Protein AF-A0A2H6N0S2-F1 (afdb_monomer_lite)

Sequence (113 aa):
MLLSSCGLSPTIWSKCPQLLGMFVLGLGPRSQYGFGPMVLKGCLLWGDRVIIPPTLQDKILEVLHEGHPGIVRMKALARSYVWWPGLDSTIESWVATCKPCQETRLAPPKPSP

pLDDT: mean 77.35, std 21.79, range [35.78, 97.31]

Foldseek 3Di:
DDDDDDDDDPPPVPPDPPPPDDDPDPDPPPDDPDPDWDADPNFTDRVQETEDDPVCLVVLLVVLCVPNPELVSSVVVCVRYHDDPCNSVVSVVSLVVDPVNVVPPDDPPDPDD

Structure (mmCIF, N/CA/C/O backbone):
data_AF-A0A2H6N0S2-F1
#
_entry.id   AF-A0A2H6N0S2-F1
#
loop_
_atom_site.group_PDB
_atom_site.id
_atom_site.type_symbol
_atom_site.label_atom_id
_atom_site.label_alt_id
_atom_site.label_comp_id
_atom_site.label_asym_id
_atom_site.label_entity_id
_atom_site.label_seq_id
_atom_site.pdbx_PDB_ins_code
_atom_site.Cartn_x
_atom_site.Cartn_y
_atom_site.Cartn_z
_atom_site.occupancy
_atom_site.B_iso_or_equiv
_atom_site.auth_seq_id
_atom_site.auth_comp_id
_atom_site.auth_asym_id
_atom_site.auth_atom_id
_atom_site.pdbx_PDB_model_num
ATOM 1 N N . MET A 1 1 ? 39.258 -3.915 -29.980 1.00 35.78 1 MET A N 1
ATOM 2 C CA . MET A 1 1 ? 39.918 -2.658 -29.556 1.00 35.78 1 MET A CA 1
ATOM 3 C C . MET A 1 1 ? 39.045 -1.521 -30.071 1.00 35.78 1 MET A C 1
ATOM 5 O O . MET A 1 1 ? 38.746 -1.564 -31.248 1.00 35.78 1 MET A O 1
ATOM 9 N N . LEU A 1 2 ? 38.517 -0.548 -29.336 1.00 36.31 2 LEU A N 1
ATOM 10 C CA . LEU A 1 2 ? 38.555 -0.138 -27.932 1.00 36.31 2 LEU A CA 1
ATOM 11 C C . LEU A 1 2 ? 37.317 0.758 -27.711 1.00 36.31 2 LEU A C 1
ATOM 13 O O . LEU A 1 2 ? 36.881 1.442 -28.635 1.00 36.31 2 LEU A O 1
ATOM 17 N N . LEU A 1 3 ? 36.781 0.748 -26.489 1.00 42.56 3 LEU A N 1
ATOM 18 C CA . LEU A 1 3 ? 35.815 1.732 -26.001 1.00 42.56 3 LEU A CA 1
ATOM 19 C C . LEU A 1 3 ? 36.427 3.142 -25.995 1.00 42.56 3 LEU A C 1
ATOM 21 O O . LEU A 1 3 ? 37.606 3.281 -25.677 1.00 42.56 3 LEU A O 1
ATOM 25 N N . SER A 1 4 ? 35.612 4.175 -26.230 1.00 42.06 4 SER A N 1
ATOM 26 C CA . SER A 1 4 ? 35.854 5.540 -25.733 1.00 42.06 4 SER A CA 1
ATOM 27 C C . SER A 1 4 ? 34.597 6.401 -25.955 1.00 42.06 4 SER A C 1
ATOM 29 O O . SER A 1 4 ? 34.006 6.289 -27.020 1.00 42.06 4 SER A O 1
ATOM 31 N N . SER A 1 5 ? 34.099 7.313 -25.120 1.00 45.56 5 SER A N 1
ATOM 32 C CA . SER A 1 5 ? 34.236 7.667 -23.702 1.00 45.56 5 SER A CA 1
ATOM 33 C C . SER A 1 5 ? 33.210 8.795 -23.481 1.00 45.56 5 SER A C 1
ATOM 35 O O . SER A 1 5 ? 33.406 9.886 -24.011 1.00 45.56 5 SER A O 1
ATOM 37 N N . CYS A 1 6 ? 32.127 8.591 -22.725 1.00 42.19 6 CYS A N 1
ATOM 38 C CA . CYS A 1 6 ? 31.334 9.717 -22.209 1.00 42.19 6 CYS A CA 1
ATOM 39 C C . CYS A 1 6 ? 31.892 10.089 -20.837 1.00 42.19 6 CYS A C 1
ATOM 41 O O . CYS A 1 6 ? 31.583 9.458 -19.829 1.00 42.19 6 CYS A O 1
ATOM 43 N N . GLY A 1 7 ? 32.771 11.090 -20.828 1.00 49.69 7 GLY A N 1
ATOM 44 C CA . GLY A 1 7 ? 33.290 11.699 -19.614 1.00 49.69 7 GLY A CA 1
ATOM 45 C C . GLY A 1 7 ? 32.225 12.555 -18.937 1.00 49.69 7 GLY A C 1
ATOM 46 O O . GLY A 1 7 ? 31.795 13.564 -19.488 1.00 49.69 7 GLY A O 1
ATOM 47 N N . LEU A 1 8 ? 31.847 12.180 -17.718 1.00 48.94 8 LEU A N 1
ATOM 48 C CA . LEU A 1 8 ? 31.223 13.075 -16.751 1.00 48.94 8 LEU A CA 1
ATOM 49 C C . LEU A 1 8 ? 32.054 13.012 -15.468 1.00 48.94 8 LEU A C 1
ATOM 51 O O . LEU A 1 8 ? 32.251 11.960 -14.867 1.00 48.94 8 LEU A O 1
ATOM 55 N N . SER A 1 9 ? 32.624 14.170 -15.151 1.00 41.53 9 SER A N 1
ATOM 56 C CA . SER A 1 9 ? 33.614 14.421 -14.108 1.00 41.53 9 SER A CA 1
ATOM 57 C C . SER A 1 9 ? 33.051 14.207 -12.686 1.00 41.53 9 SER A C 1
ATOM 59 O O . SER A 1 9 ? 31.876 14.509 -12.458 1.00 41.53 9 SER A O 1
ATOM 61 N N . PRO A 1 10 ? 33.859 13.762 -11.697 1.00 48.88 10 PRO A N 1
ATOM 62 C CA . PRO A 1 10 ? 33.396 13.390 -10.350 1.00 48.88 10 PRO A CA 1
ATOM 63 C C . PRO A 1 10 ? 32.917 14.542 -9.443 1.00 48.88 10 PRO A C 1
ATOM 65 O O . PRO A 1 10 ? 32.603 14.313 -8.278 1.00 48.88 10 PRO A O 1
ATOM 68 N N . THR A 1 11 ? 32.876 15.791 -9.907 1.00 53.50 11 THR A N 1
ATOM 69 C CA . THR A 1 11 ? 32.751 16.962 -9.016 1.00 53.50 11 THR A CA 1
ATOM 70 C C . THR A 1 11 ? 31.321 17.449 -8.751 1.00 53.50 11 THR A C 1
ATOM 72 O O . THR A 1 11 ? 31.124 18.299 -7.881 1.00 53.50 11 THR A O 1
ATOM 75 N N . ILE A 1 12 ? 30.297 16.888 -9.404 1.00 47.94 12 ILE A N 1
ATOM 76 C CA . ILE A 1 12 ? 28.888 17.309 -9.218 1.00 47.94 12 ILE A CA 1
ATOM 77 C C . ILE A 1 12 ? 28.265 16.790 -7.906 1.00 47.94 12 ILE A C 1
ATOM 79 O O . ILE A 1 12 ? 27.265 17.329 -7.438 1.00 47.94 12 ILE A O 1
ATOM 83 N N . TRP A 1 13 ? 28.894 15.823 -7.233 1.00 44.41 13 TRP A N 1
ATOM 84 C CA . TRP A 1 13 ? 28.410 15.280 -5.953 1.00 44.41 13 TRP A CA 1
ATOM 85 C C . TRP A 1 13 ? 28.599 16.220 -4.748 1.00 44.41 13 TRP A C 1
ATOM 87 O O . TRP A 1 13 ? 28.184 15.899 -3.638 1.00 44.41 13 TRP A O 1
ATOM 97 N N . SER A 1 14 ? 29.185 17.404 -4.947 1.00 45.97 14 SER A N 1
ATOM 98 C CA . SER A 1 14 ? 29.547 18.338 -3.872 1.00 45.97 14 SER A CA 1
ATOM 99 C C . SER A 1 14 ? 28.445 19.330 -3.449 1.00 45.97 14 SER A C 1
ATOM 101 O O . SER A 1 14 ? 28.719 20.232 -2.661 1.00 45.97 14 SER A O 1
ATOM 103 N N . LYS A 1 15 ? 27.191 19.188 -3.915 1.00 47.12 15 LYS A N 1
ATOM 104 C CA . LYS A 1 15 ? 26.093 20.133 -3.589 1.00 47.12 15 LYS A CA 1
ATOM 105 C C . LYS A 1 15 ? 24.783 19.519 -3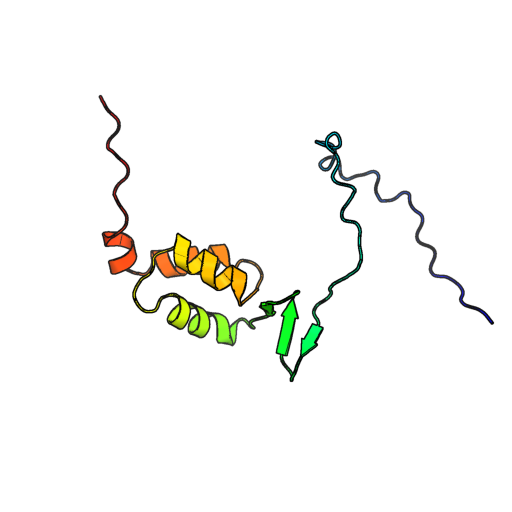.059 1.00 47.12 15 LYS A C 1
ATOM 107 O O . LYS A 1 15 ? 23.733 20.136 -3.206 1.00 47.12 15 LYS A O 1
ATOM 112 N N . CYS A 1 16 ? 24.816 18.371 -2.378 1.00 43.06 16 CYS A N 1
ATOM 113 C CA . CYS A 1 16 ? 23.662 17.893 -1.593 1.00 43.06 16 CYS A CA 1
ATOM 114 C C . CYS A 1 16 ? 24.066 17.601 -0.132 1.00 43.06 16 CYS A C 1
ATOM 116 O O . CYS A 1 16 ? 24.594 16.528 0.156 1.00 43.06 16 CYS A O 1
ATOM 118 N N . PRO A 1 17 ? 23.838 18.536 0.810 1.00 44.75 17 PRO A N 1
ATOM 119 C CA . PRO A 1 17 ? 24.398 18.490 2.165 1.00 44.75 17 PRO A CA 1
ATOM 120 C C . PRO A 1 17 ? 23.604 17.638 3.181 1.00 44.75 17 PRO A C 1
ATOM 122 O O . PRO A 1 17 ? 23.607 17.948 4.365 1.00 44.75 17 PRO A O 1
ATOM 125 N N . GLN A 1 18 ? 22.924 16.560 2.775 1.00 49.12 18 GLN A N 1
ATOM 126 C CA . GLN A 1 18 ? 22.066 15.774 3.692 1.00 49.12 18 GLN A CA 1
ATOM 127 C C . GLN A 1 18 ? 22.513 14.318 3.908 1.00 49.12 18 GLN A C 1
ATOM 129 O O . GLN A 1 18 ? 21.816 13.562 4.577 1.00 49.12 18 GLN A O 1
ATOM 134 N N . LEU A 1 19 ? 23.678 13.913 3.390 1.00 46.88 19 LEU A N 1
ATOM 135 C CA . LEU A 1 19 ? 24.201 12.542 3.523 1.00 46.88 19 LEU A CA 1
ATOM 136 C C . LEU A 1 19 ? 25.483 12.441 4.363 1.00 46.88 19 LEU A C 1
ATOM 138 O O . LEU A 1 19 ? 26.327 11.588 4.102 1.00 46.88 19 LEU A O 1
ATOM 142 N N . LEU A 1 20 ? 25.643 13.275 5.392 1.00 45.84 20 LEU A N 1
ATOM 143 C CA . LEU A 1 20 ? 26.740 13.108 6.349 1.00 45.84 20 LEU A CA 1
ATOM 144 C C . LEU A 1 20 ? 26.204 12.843 7.758 1.00 45.84 20 LEU A C 1
ATOM 146 O O . LEU A 1 20 ? 26.023 13.747 8.565 1.00 45.84 20 LEU A O 1
ATOM 150 N N . GLY A 1 21 ? 25.954 11.569 8.046 1.00 46.81 21 GLY A N 1
ATOM 151 C CA . GLY A 1 21 ? 25.648 11.095 9.388 1.00 46.81 21 GLY A CA 1
ATOM 152 C C . GLY A 1 21 ? 25.650 9.573 9.451 1.00 46.81 21 GLY A C 1
ATOM 153 O O . GLY A 1 21 ? 24.767 8.944 8.887 1.00 46.81 21 GLY A O 1
ATOM 154 N N . MET A 1 22 ? 26.616 9.020 10.194 1.00 41.44 22 MET A N 1
ATOM 155 C CA . MET A 1 22 ? 26.760 7.612 10.614 1.00 41.44 22 MET A CA 1
ATOM 156 C C . MET A 1 22 ? 27.540 6.685 9.671 1.00 41.44 22 MET A C 1
ATOM 158 O O . MET A 1 22 ? 26.993 5.826 8.988 1.00 41.44 22 MET A O 1
ATOM 162 N N . PHE A 1 23 ? 28.867 6.803 9.748 1.00 45.56 23 PHE A N 1
ATOM 163 C CA . PHE A 1 23 ? 29.825 5.834 9.215 1.00 45.56 23 PHE A CA 1
ATOM 164 C C . PHE A 1 23 ? 30.825 5.411 10.303 1.00 45.56 23 PHE A C 1
ATOM 166 O O . PHE A 1 23 ? 32.015 5.652 10.166 1.00 45.56 23 PHE A O 1
ATOM 173 N N . VAL A 1 24 ? 30.370 4.820 11.415 1.00 50.12 24 VAL A N 1
ATOM 174 C CA . VAL A 1 24 ? 31.276 4.147 12.373 1.00 50.12 24 VAL A CA 1
ATOM 175 C C . VAL A 1 24 ? 30.557 2.991 13.077 1.00 50.12 24 VAL A C 1
ATOM 177 O O . VAL A 1 24 ? 30.267 3.093 14.253 1.00 50.12 24 VAL A O 1
ATOM 180 N N . LEU A 1 25 ? 30.225 1.917 12.354 1.00 46.00 25 LEU A N 1
ATOM 181 C CA . LEU A 1 25 ? 30.147 0.528 12.849 1.00 46.00 25 LEU A CA 1
ATOM 182 C C . LEU A 1 25 ? 29.987 -0.396 11.624 1.00 46.00 25 LEU A C 1
ATOM 184 O O . LEU A 1 25 ? 28.881 -0.768 11.257 1.00 46.00 25 LEU A O 1
ATOM 188 N N . GLY A 1 26 ? 31.091 -0.721 10.946 1.00 47.78 26 GLY A N 1
ATOM 189 C CA . GLY A 1 26 ? 31.227 -1.967 10.170 1.00 47.78 26 GLY A CA 1
ATOM 190 C C . GLY A 1 26 ? 30.223 -2.308 9.053 1.00 47.78 26 GLY A C 1
ATOM 191 O O . GLY A 1 26 ? 30.199 -3.459 8.631 1.00 47.78 26 GLY A O 1
ATOM 192 N N . LEU A 1 27 ? 29.424 -1.371 8.538 1.00 52.44 27 LEU A N 1
ATOM 193 C CA . LEU A 1 27 ? 28.600 -1.568 7.342 1.00 52.44 27 LEU A CA 1
ATOM 194 C C . LEU A 1 27 ? 29.175 -0.693 6.232 1.00 52.44 27 LEU A C 1
ATOM 196 O O . LEU A 1 27 ? 29.005 0.524 6.233 1.00 52.44 27 LEU A O 1
ATOM 200 N N . GLY A 1 28 ? 29.922 -1.319 5.319 1.00 43.88 28 GLY A N 1
ATOM 201 C CA . GLY A 1 28 ? 30.461 -0.649 4.138 1.00 43.88 28 GLY A CA 1
ATOM 202 C C . GLY A 1 28 ? 29.364 0.056 3.329 1.00 43.88 28 GLY A C 1
ATOM 203 O O . GLY A 1 28 ? 28.174 -0.230 3.497 1.00 43.88 28 GLY A O 1
ATOM 204 N N . PRO A 1 29 ? 29.735 0.973 2.422 1.00 44.28 29 PRO A N 1
ATOM 205 C CA . PRO A 1 29 ? 28.749 1.654 1.607 1.00 44.28 29 PRO A CA 1
ATOM 206 C C . PRO A 1 29 ? 28.110 0.588 0.719 1.00 44.28 29 PRO A C 1
ATOM 208 O O . PRO A 1 29 ? 28.790 -0.040 -0.093 1.00 44.28 29 PRO A O 1
ATOM 211 N N . ARG A 1 30 ? 26.807 0.342 0.890 1.00 45.84 30 ARG A N 1
ATOM 212 C CA . ARG A 1 30 ? 26.023 -0.493 -0.023 1.00 45.84 30 ARG A CA 1
ATOM 213 C C . ARG A 1 30 ? 25.967 0.221 -1.369 1.00 45.84 30 ARG A C 1
ATOM 215 O O . ARG A 1 30 ? 25.022 0.939 -1.672 1.00 45.84 30 ARG A O 1
ATOM 222 N N . SER A 1 31 ? 27.029 0.070 -2.142 1.00 45.31 31 SER A N 1
ATOM 223 C CA . SER A 1 31 ? 27.217 0.742 -3.406 1.00 45.31 31 SER A CA 1
ATOM 224 C C . SER A 1 31 ? 26.960 -0.241 -4.552 1.00 45.31 31 SER A C 1
ATOM 226 O O . SER A 1 31 ? 27.713 -1.183 -4.784 1.00 45.31 31 SER A O 1
ATOM 228 N N . GLN A 1 32 ? 25.842 0.009 -5.236 1.00 51.06 32 GLN A N 1
ATOM 229 C CA . GLN A 1 32 ? 25.785 0.279 -6.680 1.00 51.06 32 GLN A CA 1
ATOM 230 C C . GLN A 1 32 ? 25.773 -0.841 -7.739 1.00 51.06 32 GLN A C 1
ATOM 232 O O . GLN A 1 32 ? 25.831 -0.511 -8.922 1.00 51.06 32 GLN A O 1
ATOM 237 N N . TYR A 1 33 ? 25.560 -2.119 -7.410 1.00 48.56 33 TYR A N 1
ATOM 238 C CA . TYR A 1 33 ? 25.129 -3.079 -8.446 1.00 48.56 33 TYR A CA 1
ATOM 239 C C . TYR A 1 33 ? 23.622 -2.941 -8.695 1.00 48.56 33 TYR A C 1
ATOM 241 O O . TYR A 1 33 ? 22.792 -3.336 -7.876 1.00 48.56 33 TYR A O 1
ATOM 249 N N . GLY A 1 34 ? 23.294 -2.290 -9.811 1.00 57.50 34 GLY A N 1
ATOM 250 C CA . GLY A 1 34 ? 21.943 -1.965 -10.236 1.00 57.50 34 GLY A CA 1
ATOM 251 C C . GLY A 1 34 ? 21.058 -3.194 -10.400 1.00 57.50 34 GLY A C 1
ATOM 252 O O . GLY A 1 34 ? 21.226 -3.982 -11.324 1.00 57.50 34 GLY A O 1
ATOM 253 N N . PHE A 1 35 ? 20.040 -3.283 -9.554 1.00 63.16 35 PHE A N 1
ATOM 254 C CA . PHE A 1 35 ? 18.834 -4.032 -9.868 1.00 63.16 35 PHE A CA 1
ATOM 255 C C . PHE A 1 35 ? 17.818 -3.029 -10.394 1.00 63.16 35 PHE A C 1
ATOM 257 O O . PHE A 1 35 ? 16.900 -2.609 -9.693 1.00 63.16 35 PHE A O 1
ATOM 264 N N . GLY A 1 36 ? 18.049 -2.589 -11.633 1.00 71.69 36 GLY A N 1
ATOM 265 C CA . GLY A 1 36 ? 16.977 -2.003 -12.424 1.00 71.69 36 GLY A CA 1
ATOM 266 C C . GLY A 1 36 ? 15.827 -3.006 -12.555 1.00 71.69 36 GLY A C 1
ATOM 267 O O . GLY A 1 36 ? 15.994 -4.193 -12.249 1.00 71.69 36 GLY A O 1
ATOM 268 N N . PRO A 1 37 ? 14.649 -2.550 -12.983 1.00 79.56 37 PRO A N 1
ATOM 269 C CA . PRO A 1 37 ? 13.515 -3.438 -13.095 1.00 79.56 37 PRO A CA 1
ATOM 270 C C . PRO A 1 37 ? 13.812 -4.573 -14.091 1.00 79.56 37 PRO A C 1
ATOM 272 O O . PRO A 1 37 ? 14.268 -4.330 -15.208 1.00 79.56 37 PRO A O 1
ATOM 275 N N . MET A 1 38 ? 13.587 -5.818 -13.672 1.00 88.06 38 MET A N 1
ATOM 276 C CA . MET A 1 38 ? 13.815 -7.022 -14.477 1.00 88.06 38 MET A CA 1
ATOM 277 C C . MET A 1 38 ? 12.503 -7.488 -15.104 1.00 88.06 38 MET A C 1
ATOM 279 O O . MET A 1 38 ? 11.454 -7.378 -14.477 1.00 88.06 38 MET A O 1
ATOM 283 N N . VAL A 1 39 ? 12.547 -8.050 -16.314 1.00 90.12 39 VAL A N 1
ATOM 284 C CA . VAL A 1 39 ? 11.371 -8.676 -16.931 1.00 90.12 39 VAL A CA 1
ATOM 285 C C . VAL A 1 39 ? 11.428 -10.192 -16.753 1.00 90.12 39 VAL A C 1
ATOM 287 O O . VAL A 1 39 ? 12.358 -10.835 -17.234 1.00 90.12 39 VAL A O 1
ATOM 290 N N . LEU A 1 40 ? 10.421 -10.776 -16.104 1.00 89.94 40 LEU A N 1
ATOM 291 C CA . LEU A 1 40 ? 10.256 -12.225 -15.962 1.00 89.94 40 LEU A CA 1
ATOM 292 C C . LEU A 1 40 ? 8.860 -12.623 -16.437 1.00 89.94 40 LEU A C 1
ATOM 294 O O . LEU A 1 40 ? 7.865 -12.158 -15.891 1.00 89.94 40 LEU A O 1
ATOM 298 N N . LYS A 1 41 ? 8.782 -13.501 -17.447 1.00 90.25 41 LYS A N 1
ATOM 299 C CA . LYS A 1 41 ? 7.509 -14.004 -18.008 1.00 90.25 41 LYS A CA 1
ATOM 300 C C . LYS A 1 41 ? 6.518 -12.886 -18.395 1.00 90.25 41 LYS A C 1
ATOM 302 O O . LYS A 1 41 ? 5.316 -13.030 -18.211 1.00 90.25 41 LYS A O 1
ATOM 307 N N . GLY A 1 42 ? 7.028 -11.766 -18.912 1.00 89.25 42 GLY A N 1
ATOM 308 C CA . GLY A 1 42 ? 6.215 -10.602 -19.294 1.00 89.25 42 GLY A CA 1
ATOM 309 C C . GLY A 1 42 ? 5.837 -9.664 -18.140 1.00 89.25 42 GLY A C 1
ATOM 310 O O . GLY A 1 42 ? 5.204 -8.643 -18.384 1.00 89.25 42 GLY A O 1
ATOM 311 N N . CYS A 1 43 ? 6.250 -9.960 -16.907 1.00 90.31 43 CYS A N 1
ATOM 312 C CA . CYS A 1 43 ? 6.0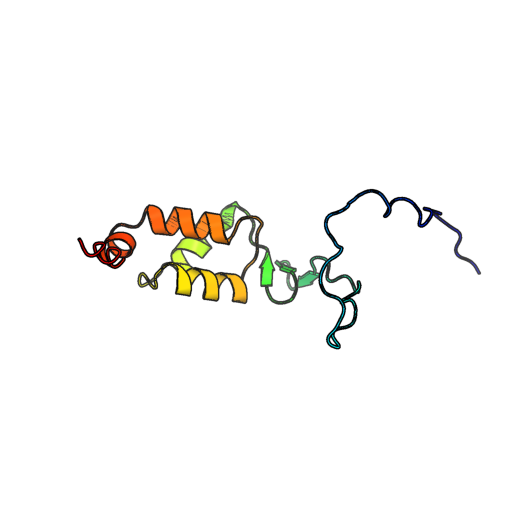51 -9.093 -15.748 1.00 90.31 43 CYS A CA 1
ATOM 313 C C . CYS A 1 43 ? 7.305 -8.271 -15.463 1.00 90.31 43 CYS A C 1
ATOM 315 O O . CYS A 1 43 ? 8.415 -8.766 -15.643 1.00 90.31 43 CYS A O 1
ATOM 317 N N . LEU A 1 44 ? 7.128 -7.047 -14.968 1.00 92.50 44 LEU A N 1
ATOM 318 C CA . LEU A 1 44 ? 8.218 -6.194 -14.502 1.00 92.50 44 LEU A CA 1
ATOM 319 C C . LEU A 1 44 ? 8.427 -6.401 -12.994 1.00 92.50 44 LEU A C 1
ATOM 321 O O . LEU A 1 44 ? 7.457 -6.404 -12.239 1.00 92.50 44 LEU A O 1
ATOM 325 N N . LEU A 1 45 ? 9.669 -6.580 -12.548 1.00 92.31 45 LEU A N 1
ATOM 326 C CA . LEU A 1 45 ? 10.022 -6.869 -11.158 1.00 92.31 45 LEU A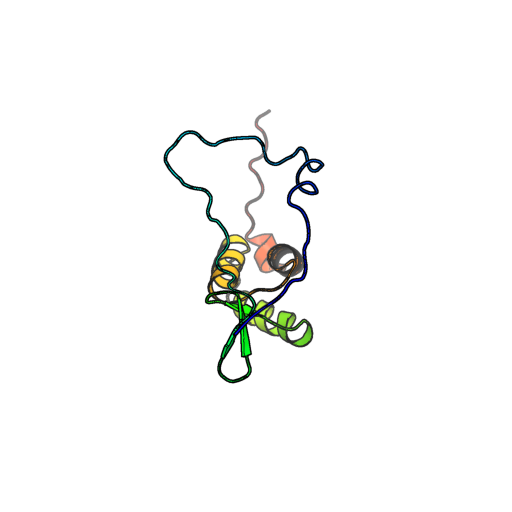 CA 1
ATOM 327 C C . LEU A 1 45 ? 11.049 -5.879 -10.623 1.00 92.31 45 LEU A C 1
ATOM 329 O O . LEU A 1 45 ? 11.978 -5.505 -11.331 1.00 92.31 45 LEU A O 1
ATOM 333 N N . TRP A 1 46 ? 10.924 -5.521 -9.348 1.00 89.06 46 TRP A N 1
ATOM 334 C CA . TRP A 1 46 ? 11.912 -4.763 -8.587 1.00 89.06 46 TRP A CA 1
ATOM 335 C C . TRP A 1 46 ? 12.465 -5.628 -7.451 1.00 89.06 46 TRP A C 1
ATOM 337 O O . TRP A 1 46 ? 11.856 -5.747 -6.380 1.00 89.06 46 TRP A O 1
ATOM 347 N N . GLY A 1 47 ? 13.633 -6.232 -7.680 1.00 88.69 47 GLY A N 1
ATOM 348 C CA . GLY A 1 47 ? 14.151 -7.290 -6.813 1.00 88.69 47 GLY A CA 1
ATOM 349 C C . GLY A 1 47 ? 13.291 -8.549 -6.938 1.00 88.69 47 GLY A C 1
ATOM 350 O O . GLY A 1 47 ? 13.189 -9.121 -8.017 1.00 88.69 47 GLY A O 1
ATOM 351 N N . ASP A 1 48 ? 12.657 -8.948 -5.843 1.00 89.50 48 ASP A N 1
ATOM 352 C CA . ASP A 1 48 ? 11.746 -10.092 -5.711 1.00 89.50 48 ASP A CA 1
ATOM 353 C C . ASP A 1 48 ? 10.256 -9.718 -5.831 1.00 89.50 48 ASP A C 1
ATOM 355 O O . ASP A 1 48 ? 9.384 -10.578 -5.730 1.00 89.50 48 ASP A O 1
ATOM 359 N N . ARG A 1 49 ? 9.951 -8.437 -6.066 1.00 93.38 49 ARG A N 1
ATOM 360 C CA . ARG A 1 49 ? 8.583 -7.900 -6.055 1.00 93.38 49 ARG A CA 1
ATOM 361 C C . ARG A 1 49 ? 8.093 -7.569 -7.445 1.00 93.38 49 ARG A C 1
ATOM 363 O O . ARG A 1 49 ? 8.849 -7.039 -8.254 1.00 93.38 49 ARG A O 1
ATOM 370 N N . VAL A 1 50 ? 6.809 -7.786 -7.697 1.00 94.94 50 VAL A N 1
ATOM 371 C CA . VAL A 1 50 ? 6.175 -7.439 -8.972 1.00 94.94 50 VAL A CA 1
ATOM 372 C C . VAL A 1 50 ? 5.793 -5.960 -8.980 1.00 94.94 50 VAL A C 1
ATOM 374 O O . VAL A 1 50 ? 5.151 -5.467 -8.051 1.00 94.94 50 VAL A O 1
ATOM 377 N N . ILE A 1 51 ? 6.170 -5.244 -10.037 1.00 95.00 51 ILE A N 1
ATOM 378 C CA . ILE A 1 51 ? 5.730 -3.870 -10.269 1.00 95.00 51 ILE A CA 1
ATOM 379 C C . ILE A 1 51 ? 4.307 -3.904 -10.824 1.00 95.00 51 ILE A C 1
ATOM 381 O O . ILE A 1 51 ? 4.059 -4.488 -11.880 1.00 95.00 51 ILE A O 1
ATOM 385 N N . ILE A 1 52 ? 3.378 -3.263 -10.117 1.00 96.19 52 ILE A N 1
ATOM 386 C CA . ILE A 1 52 ? 1.953 -3.279 -10.465 1.00 96.19 52 ILE A CA 1
ATOM 387 C C . ILE A 1 52 ? 1.569 -1.973 -11.182 1.00 96.19 52 ILE A C 1
ATOM 389 O O . ILE A 1 52 ? 1.775 -0.889 -10.623 1.00 96.19 52 ILE A O 1
ATOM 393 N N . PRO A 1 53 ? 0.994 -2.035 -12.400 1.00 95.00 53 PRO A N 1
ATOM 394 C CA . PRO A 1 53 ? 0.493 -0.849 -13.087 1.00 95.00 53 PRO A CA 1
ATOM 395 C C . PRO A 1 53 ? -0.737 -0.270 -12.363 1.00 95.00 53 PRO A C 1
ATOM 397 O O . PRO A 1 53 ? -1.481 -1.030 -11.741 1.00 95.00 53 PRO A O 1
ATOM 400 N N . PRO A 1 54 ? -1.018 1.044 -12.491 1.00 95.62 54 PRO A N 1
ATOM 401 C CA . PRO A 1 54 ? -2.136 1.704 -11.805 1.00 95.62 54 PRO A CA 1
ATOM 402 C C . PRO A 1 54 ? -3.491 1.013 -11.982 1.00 95.62 54 PRO A C 1
ATOM 404 O O . PRO A 1 54 ? -4.261 0.911 -11.038 1.00 95.62 54 PRO A O 1
ATOM 407 N N . THR A 1 55 ? -3.748 0.449 -13.163 1.00 95.94 55 THR A N 1
ATOM 408 C CA . THR A 1 55 ? -4.999 -0.249 -13.502 1.00 95.94 55 THR A CA 1
ATOM 409 C C . THR A 1 55 ? -5.256 -1.527 -12.701 1.00 95.94 55 THR A C 1
ATOM 411 O O . THR A 1 55 ? -6.382 -2.019 -12.683 1.00 95.94 55 THR A O 1
ATOM 414 N N . LEU A 1 56 ? -4.225 -2.101 -12.077 1.00 95.50 56 LEU A N 1
ATOM 415 C CA . LEU A 1 56 ? -4.320 -3.327 -11.284 1.00 95.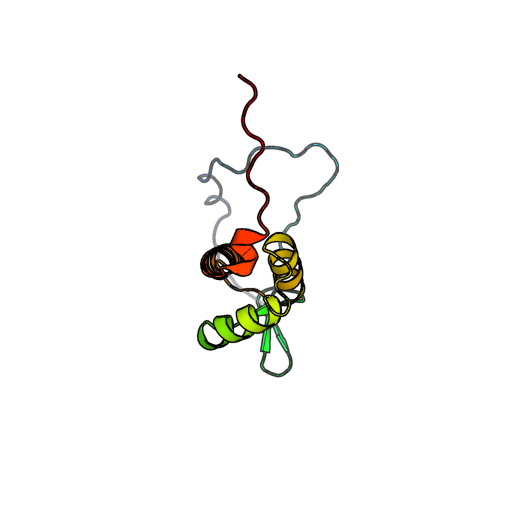50 56 LEU A CA 1
ATOM 416 C C . LEU A 1 56 ? -4.172 -3.076 -9.780 1.00 95.50 56 LEU A C 1
ATOM 418 O O . LEU A 1 56 ? -4.361 -4.012 -9.006 1.00 95.50 56 LEU A O 1
ATOM 422 N N . GLN A 1 57 ? -3.848 -1.849 -9.356 1.00 97.12 57 GLN A N 1
ATOM 423 C CA . GLN A 1 57 ? -3.607 -1.542 -7.943 1.00 97.12 57 GLN A CA 1
ATOM 424 C C . GLN A 1 57 ? -4.847 -1.816 -7.089 1.00 97.12 57 GLN A C 1
ATOM 426 O O . GLN A 1 57 ? -4.719 -2.486 -6.070 1.00 97.12 57 GLN A O 1
ATOM 431 N N . ASP A 1 58 ? -6.038 -1.422 -7.547 1.00 96.88 58 ASP A N 1
ATOM 432 C CA . ASP A 1 58 ? -7.294 -1.644 -6.814 1.00 96.88 58 ASP A CA 1
ATOM 433 C C . ASP A 1 58 ? -7.565 -3.133 -6.566 1.00 96.88 58 ASP A C 1
ATOM 435 O O . ASP A 1 58 ? -7.847 -3.536 -5.442 1.00 96.88 58 ASP A O 1
ATOM 439 N N . LYS A 1 59 ? -7.352 -3.985 -7.577 1.00 97.25 59 LYS A N 1
ATOM 440 C CA . LYS A 1 59 ? -7.514 -5.444 -7.440 1.00 97.25 59 LYS A CA 1
ATOM 441 C C . LYS A 1 59 ? -6.546 -6.041 -6.422 1.00 97.25 59 LYS A C 1
ATOM 443 O O . LY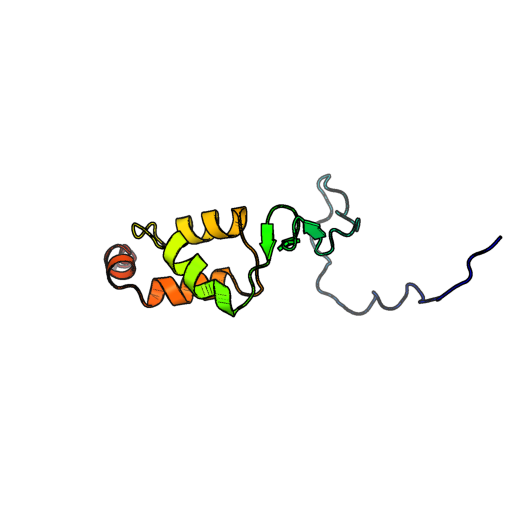S A 1 59 ? -6.895 -6.956 -5.684 1.00 97.25 59 LYS A O 1
ATOM 448 N N . ILE A 1 60 ? -5.309 -5.545 -6.387 1.00 97.06 60 ILE A N 1
ATOM 449 C CA . ILE A 1 60 ? -4.324 -5.986 -5.396 1.00 97.06 60 ILE A CA 1
ATOM 450 C C . ILE A 1 60 ? -4.725 -5.515 -3.996 1.00 97.06 60 ILE A C 1
ATOM 452 O O . ILE A 1 60 ? -4.584 -6.278 -3.043 1.00 97.06 60 ILE A O 1
ATOM 456 N N . LEU A 1 61 ? -5.243 -4.293 -3.856 1.00 97.19 61 LEU A N 1
ATOM 457 C CA . LEU A 1 61 ? -5.736 -3.784 -2.577 1.00 97.19 61 LEU A CA 1
ATOM 458 C C . LEU A 1 61 ? -6.923 -4.600 -2.067 1.00 97.19 61 LEU A C 1
ATOM 460 O O . LEU A 1 61 ? -6.923 -4.947 -0.892 1.00 97.19 61 LEU A O 1
ATOM 464 N N . GLU A 1 62 ? -7.870 -4.965 -2.933 1.00 97.00 62 GLU A N 1
ATOM 465 C CA . GLU A 1 62 ? -8.991 -5.852 -2.596 1.00 97.00 62 GLU A CA 1
ATOM 466 C C . GLU A 1 62 ? -8.501 -7.186 -2.018 1.00 97.00 62 GLU A C 1
ATOM 468 O O . GLU A 1 62 ? -8.913 -7.565 -0.924 1.00 97.00 62 GLU A O 1
ATOM 473 N N . VAL A 1 63 ? -7.557 -7.851 -2.695 1.00 96.88 63 VAL A N 1
ATOM 474 C CA . VAL A 1 63 ? -6.987 -9.133 -2.239 1.00 96.88 63 VAL A CA 1
ATOM 475 C C . VAL A 1 63 ? -6.212 -8.975 -0.929 1.00 96.88 63 VAL A C 1
ATOM 477 O O . VAL A 1 63 ? -6.355 -9.780 -0.015 1.00 96.88 63 VAL A O 1
ATOM 480 N N . LEU A 1 64 ? -5.397 -7.927 -0.792 1.00 96.56 64 LEU A N 1
ATOM 481 C CA . LEU A 1 64 ? -4.654 -7.669 0.448 1.00 96.56 64 LEU A CA 1
ATOM 482 C C . LEU A 1 64 ? -5.575 -7.329 1.626 1.00 96.56 64 LEU A C 1
ATOM 484 O O . LEU A 1 64 ? -5.189 -7.509 2.782 1.00 96.56 64 LEU A O 1
ATOM 488 N N . HIS A 1 65 ? -6.750 -6.782 1.333 1.00 96.94 65 HIS A N 1
ATOM 489 C CA . HIS A 1 65 ? -7.740 -6.361 2.310 1.00 96.94 65 HIS A CA 1
ATOM 490 C C . HIS A 1 65 ? -8.719 -7.474 2.701 1.00 96.94 65 HIS A C 1
ATOM 492 O O . HIS A 1 65 ? -9.476 -7.306 3.661 1.00 96.94 65 HIS A O 1
ATOM 498 N N . GLU A 1 66 ? -8.705 -8.602 1.991 1.00 94.88 66 GLU A N 1
ATOM 499 C CA . GLU A 1 66 ? -9.547 -9.757 2.280 1.00 94.88 66 GLU A CA 1
ATOM 500 C C . GLU A 1 66 ? -9.384 -10.200 3.744 1.00 94.88 66 GLU A C 1
ATOM 502 O O . GLU A 1 66 ? -8.275 -10.366 4.254 1.00 94.88 66 GLU A O 1
ATOM 507 N N . GLY A 1 67 ? -10.507 -10.345 4.453 1.00 93.50 67 GLY A N 1
ATOM 508 C CA . GLY A 1 67 ? -10.512 -10.692 5.878 1.00 93.50 67 GLY A CA 1
ATOM 509 C C . GLY A 1 67 ? -10.131 -9.551 6.831 1.00 93.50 67 GLY A C 1
ATOM 510 O O . GLY A 1 67 ? -9.937 -9.803 8.017 1.00 93.50 67 GLY A O 1
ATOM 511 N N . HIS A 1 68 ? -10.033 -8.306 6.350 1.00 94.19 68 HIS A N 1
ATOM 512 C CA . HIS A 1 68 ? -9.767 -7.103 7.152 1.00 94.19 68 HIS A CA 1
ATOM 513 C C . HIS A 1 68 ? -8.553 -7.209 8.102 1.00 94.19 68 HIS A C 1
ATOM 515 O O . HIS A 1 68 ? -8.653 -6.863 9.281 1.00 94.19 68 HIS A O 1
ATOM 521 N N . PRO A 1 69 ? -7.363 -7.612 7.619 1.00 92.81 69 PRO A N 1
ATOM 522 C CA . PRO A 1 69 ? -6.208 -7.898 8.477 1.00 92.81 69 PRO A CA 1
ATOM 523 C C . PRO A 1 69 ? -5.588 -6.648 9.135 1.00 92.81 69 PRO A C 1
ATOM 525 O O . PRO A 1 69 ? -4.666 -6.755 9.946 1.00 92.81 69 PRO A O 1
ATOM 528 N N . GLY A 1 70 ? -6.068 -5.453 8.779 1.00 92.31 70 GLY A N 1
ATOM 529 C CA . GLY A 1 70 ? -5.595 -4.175 9.295 1.00 92.31 70 GLY A CA 1
ATOM 530 C C . GLY A 1 70 ? -4.339 -3.650 8.594 1.00 92.31 70 GLY A C 1
ATOM 531 O O . GLY A 1 70 ? -3.621 -4.357 7.883 1.00 92.31 70 GLY A O 1
ATOM 532 N N . ILE A 1 71 ? -4.054 -2.366 8.815 1.00 94.38 71 ILE A N 1
ATOM 533 C CA . ILE A 1 71 ? -3.039 -1.616 8.062 1.00 94.38 71 ILE A CA 1
ATOM 534 C C . ILE A 1 71 ? -1.620 -2.189 8.177 1.00 94.38 71 ILE A C 1
ATOM 536 O O . ILE A 1 71 ? -0.890 -2.242 7.189 1.00 94.38 71 ILE A O 1
ATOM 540 N N . VAL A 1 72 ? -1.219 -2.636 9.370 1.00 94.12 72 VAL A N 1
ATOM 541 C CA . VAL A 1 72 ? 0.139 -3.148 9.613 1.00 94.12 72 VAL A CA 1
ATOM 542 C C . VAL A 1 72 ? 0.372 -4.427 8.814 1.00 94.12 72 VAL A C 1
ATOM 544 O O . VAL A 1 72 ? 1.391 -4.562 8.134 1.00 94.12 72 VAL A O 1
ATOM 547 N N . ARG A 1 73 ? -0.597 -5.349 8.848 1.00 94.50 73 ARG A N 1
ATOM 548 C CA . ARG A 1 73 ? -0.503 -6.622 8.135 1.00 94.50 73 ARG A CA 1
ATOM 549 C C . ARG A 1 73 ? -0.606 -6.431 6.624 1.00 94.50 73 ARG A C 1
ATOM 551 O O . ARG A 1 73 ? 0.192 -7.033 5.910 1.00 94.50 73 ARG A O 1
ATOM 558 N N . MET A 1 74 ? -1.498 -5.557 6.150 1.00 96.88 74 MET A N 1
ATOM 559 C CA . MET A 1 74 ? -1.593 -5.209 4.726 1.00 96.88 74 MET A CA 1
ATOM 560 C C . MET A 1 74 ? -0.273 -4.652 4.187 1.00 96.88 74 MET A C 1
ATOM 562 O O . MET A 1 74 ? 0.211 -5.127 3.164 1.00 96.88 74 MET A O 1
ATOM 566 N N . LYS A 1 75 ? 0.362 -3.705 4.895 1.00 97.12 75 LYS A N 1
ATOM 567 C CA . LYS A 1 75 ? 1.671 -3.156 4.495 1.00 97.12 75 LYS A CA 1
ATOM 568 C C . LYS A 1 75 ? 2.758 -4.226 4.457 1.00 97.12 75 LYS A C 1
ATOM 570 O O . LYS A 1 75 ? 3.554 -4.251 3.522 1.00 97.12 75 LYS A O 1
ATOM 575 N N . ALA A 1 76 ? 2.795 -5.113 5.452 1.00 96.56 76 ALA A N 1
ATOM 576 C CA . ALA A 1 76 ? 3.772 -6.198 5.492 1.00 96.56 76 ALA A CA 1
ATOM 577 C C . ALA A 1 76 ? 3.631 -7.143 4.286 1.00 96.56 76 ALA A C 1
ATOM 579 O O . ALA A 1 76 ? 4.629 -7.443 3.638 1.00 96.56 76 ALA A O 1
ATOM 580 N N . LEU A 1 77 ? 2.400 -7.554 3.958 1.00 96.00 77 LEU A N 1
ATOM 581 C CA . LEU A 1 77 ? 2.111 -8.407 2.800 1.00 96.00 77 LEU A CA 1
ATOM 582 C C . LEU A 1 77 ? 2.406 -7.696 1.476 1.00 96.00 77 LEU A C 1
ATOM 584 O O . LEU A 1 77 ? 3.018 -8.267 0.578 1.00 96.00 77 LEU A O 1
ATOM 588 N N . ALA A 1 78 ? 2.015 -6.432 1.347 1.00 96.94 78 ALA A N 1
ATOM 589 C CA . ALA A 1 78 ? 2.258 -5.688 0.123 1.00 96.94 78 ALA A CA 1
ATOM 590 C C . ALA A 1 78 ? 3.760 -5.567 -0.165 1.00 96.94 78 ALA A C 1
ATOM 592 O O . ALA A 1 78 ? 4.217 -5.889 -1.258 1.00 96.94 78 ALA A O 1
ATOM 593 N N . ARG A 1 79 ? 4.551 -5.197 0.849 1.00 95.75 79 ARG A N 1
ATOM 594 C CA . ARG A 1 79 ? 6.004 -5.019 0.732 1.00 95.75 79 ARG A CA 1
ATOM 595 C C . ARG A 1 79 ? 6.770 -6.311 0.450 1.00 95.75 79 ARG A C 1
ATOM 597 O O . ARG A 1 79 ? 7.931 -6.194 0.062 1.00 95.75 79 ARG A O 1
ATOM 604 N N . SER A 1 80 ? 6.177 -7.492 0.651 1.00 95.31 80 SER A N 1
ATOM 605 C CA . SER A 1 80 ? 6.805 -8.775 0.310 1.00 95.31 80 SER A CA 1
ATOM 606 C C . SER A 1 80 ? 6.532 -9.232 -1.122 1.00 95.31 80 SER A C 1
ATOM 608 O O . SER A 1 80 ? 7.327 -9.993 -1.654 1.00 95.31 80 SER A O 1
ATOM 610 N N . TYR A 1 81 ? 5.441 -8.787 -1.756 1.00 95.12 81 TYR A N 1
ATOM 611 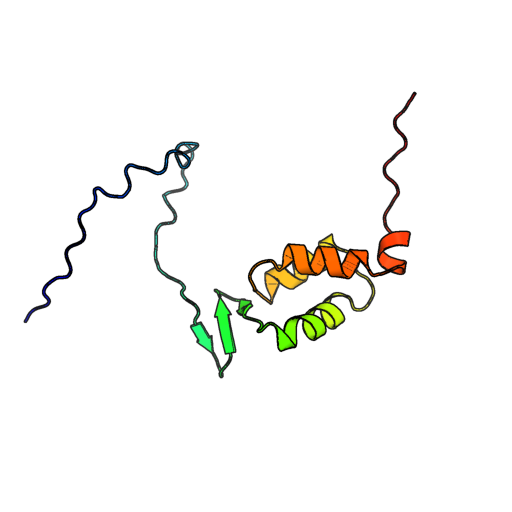C CA . TYR A 1 81 ? 5.029 -9.313 -3.067 1.00 95.12 81 TYR A CA 1
ATOM 612 C C . TYR A 1 81 ? 5.003 -8.270 -4.185 1.00 95.12 81 TYR A C 1
ATOM 614 O O . TYR A 1 81 ? 5.282 -8.598 -5.339 1.00 95.12 81 TYR A O 1
ATOM 622 N N . VAL A 1 82 ? 4.669 -7.018 -3.871 1.00 96.62 82 VAL A N 1
ATOM 623 C CA . VAL A 1 82 ? 4.350 -5.994 -4.870 1.00 96.62 82 VAL A CA 1
ATOM 624 C C . VAL A 1 82 ? 5.074 -4.680 -4.605 1.00 96.62 82 VAL A C 1
ATOM 626 O O . VAL A 1 82 ? 5.524 -4.394 -3.495 1.00 96.62 82 VAL A O 1
ATOM 629 N N . TRP A 1 83 ? 5.205 -3.865 -5.649 1.00 95.31 83 TRP A N 1
ATOM 630 C CA . TRP A 1 83 ? 5.823 -2.550 -5.554 1.00 95.31 83 TRP A CA 1
ATOM 631 C C . TRP A 1 83 ? 5.201 -1.544 -6.532 1.00 95.31 83 TRP A C 1
ATOM 633 O O . TRP A 1 83 ? 4.955 -1.860 -7.695 1.00 95.31 83 TRP A O 1
ATOM 643 N N . TRP A 1 84 ? 4.981 -0.316 -6.061 1.00 95.88 84 TRP A N 1
ATOM 644 C CA . TRP A 1 84 ? 4.732 0.888 -6.863 1.00 95.88 84 TRP A CA 1
ATOM 645 C C . TRP A 1 84 ? 5.034 2.137 -6.013 1.00 95.88 84 TRP A C 1
ATOM 647 O O . TRP A 1 84 ? 5.048 2.050 -4.777 1.00 95.88 84 TRP A O 1
ATOM 657 N N . PRO A 1 85 ? 5.303 3.304 -6.628 1.00 94.75 85 PRO A N 1
ATOM 658 C CA . PRO A 1 85 ? 5.503 4.540 -5.877 1.00 94.75 85 PRO A CA 1
ATOM 659 C C . PRO A 1 85 ? 4.245 4.898 -5.079 1.00 94.75 85 PRO A C 1
ATOM 661 O O . PRO A 1 85 ? 3.149 4.944 -5.627 1.00 94.75 85 PRO A O 1
ATOM 664 N N . GLY A 1 86 ? 4.406 5.158 -3.780 1.00 95.44 86 GLY A N 1
ATOM 665 C CA . GLY A 1 86 ? 3.288 5.515 -2.901 1.00 95.44 86 GLY A CA 1
ATOM 666 C C . GLY A 1 86 ? 2.472 4.335 -2.361 1.00 95.44 86 GLY A C 1
ATOM 667 O O . GLY A 1 86 ? 1.426 4.579 -1.770 1.00 95.44 86 GLY A O 1
ATOM 668 N N . LEU A 1 87 ? 2.948 3.087 -2.495 1.00 96.38 87 LEU A N 1
ATOM 669 C CA . LEU A 1 87 ? 2.277 1.871 -2.002 1.00 96.38 87 LEU A CA 1
ATOM 670 C C . LEU A 1 87 ? 1.664 2.020 -0.599 1.00 96.38 87 LEU A C 1
ATOM 672 O O . LEU A 1 87 ? 0.482 1.750 -0.398 1.00 96.38 87 LEU A O 1
ATOM 676 N N . ASP A 1 88 ? 2.460 2.472 0.370 1.00 96.56 88 ASP A N 1
ATOM 677 C CA . ASP A 1 88 ? 1.999 2.605 1.754 1.00 96.56 88 ASP A CA 1
ATOM 678 C C . ASP A 1 88 ? 0.881 3.649 1.903 1.00 96.56 88 ASP A C 1
ATOM 680 O O . ASP A 1 88 ? -0.056 3.423 2.668 1.00 96.56 88 ASP A O 1
ATOM 684 N N . SER A 1 89 ? 0.955 4.758 1.160 1.00 97.31 89 SER A N 1
ATOM 685 C CA . SER A 1 89 ? -0.054 5.826 1.160 1.00 97.31 89 SER A CA 1
ATOM 686 C C . SER A 1 89 ? -1.355 5.379 0.495 1.00 97.31 89 SER A C 1
ATOM 688 O O . SER A 1 89 ? -2.444 5.732 0.952 1.00 97.31 89 SER A O 1
ATOM 690 N N . THR A 1 90 ? -1.265 4.558 -0.555 1.00 97.25 90 THR A N 1
ATOM 691 C CA . THR A 1 90 ? -2.438 3.934 -1.175 1.00 97.25 90 THR A CA 1
ATOM 692 C C . THR A 1 90 ? -3.123 2.983 -0.189 1.00 97.25 90 THR A C 1
ATOM 694 O O . THR A 1 90 ? -4.338 3.049 -0.023 1.00 97.25 90 THR A O 1
ATOM 697 N N . ILE A 1 91 ? -2.354 2.154 0.531 1.00 97.25 91 ILE A N 1
ATOM 698 C CA . ILE A 1 91 ? -2.891 1.247 1.561 1.00 97.25 91 ILE A CA 1
ATOM 699 C C . ILE A 1 91 ? -3.538 2.030 2.709 1.00 97.25 91 ILE A C 1
ATOM 701 O O . ILE A 1 91 ? -4.617 1.663 3.164 1.00 97.25 91 ILE A O 1
ATOM 705 N N . GLU A 1 92 ? -2.903 3.103 3.185 1.00 96.25 92 GLU A N 1
ATOM 706 C CA . GLU A 1 92 ? -3.473 3.985 4.213 1.00 96.25 92 GLU A CA 1
ATOM 707 C C . GLU A 1 92 ? -4.831 4.539 3.791 1.00 96.25 92 GLU A C 1
ATOM 709 O O . GLU A 1 92 ? -5.798 4.434 4.545 1.00 96.25 92 GLU A O 1
ATOM 714 N N . SER A 1 93 ? -4.903 5.069 2.571 1.00 96.38 93 SER A N 1
ATOM 715 C CA . SER A 1 93 ? -6.126 5.647 2.012 1.00 96.38 93 SER A CA 1
ATOM 716 C C . SER A 1 93 ? -7.224 4.592 1.854 1.00 96.38 93 SER A C 1
ATOM 718 O O . SER A 1 93 ? -8.372 4.843 2.208 1.00 96.38 93 SER A O 1
ATOM 720 N N . TRP A 1 94 ? -6.870 3.388 1.397 1.00 96.19 94 TRP A N 1
ATOM 721 C CA . TRP A 1 94 ? -7.797 2.261 1.259 1.00 96.19 94 TRP A CA 1
ATOM 722 C C . TRP A 1 94 ? -8.349 1.779 2.605 1.00 96.19 94 TRP A C 1
ATOM 724 O O . TRP A 1 94 ? -9.542 1.549 2.768 1.00 96.19 94 TRP A O 1
ATOM 734 N N . VAL A 1 95 ? -7.490 1.634 3.615 1.00 94.69 95 VAL A N 1
ATOM 735 C CA . VAL A 1 95 ? -7.937 1.213 4.949 1.00 94.69 95 VAL A CA 1
ATOM 736 C C . VAL A 1 95 ? -8.767 2.312 5.620 1.00 94.69 95 VAL A C 1
ATOM 738 O O . VAL A 1 95 ? -9.694 1.995 6.366 1.00 94.69 95 VAL A O 1
ATOM 741 N N . ALA A 1 96 ? -8.485 3.589 5.341 1.00 93.62 96 ALA A N 1
ATOM 742 C CA . ALA A 1 96 ? -9.249 4.727 5.853 1.00 93.62 96 ALA A CA 1
ATOM 743 C C . ALA A 1 96 ? -10.710 4.746 5.372 1.00 93.62 96 ALA A C 1
ATOM 745 O O . ALA A 1 96 ? -11.585 5.175 6.121 1.00 93.62 96 ALA A O 1
ATOM 746 N N . THR A 1 97 ? -10.997 4.247 4.165 1.00 94.19 97 THR A N 1
ATOM 747 C CA . THR A 1 97 ? -12.373 4.150 3.646 1.00 94.19 97 THR A CA 1
ATOM 748 C C . THR A 1 97 ? -13.133 2.928 4.175 1.00 94.19 97 THR A C 1
ATOM 750 O O . THR A 1 97 ? -14.358 2.862 4.058 1.00 94.19 97 THR A O 1
ATOM 753 N N . CYS A 1 98 ? -12.444 1.971 4.803 1.00 93.88 98 CYS A N 1
ATOM 754 C CA . CYS A 1 98 ? -13.038 0.731 5.286 1.00 93.88 98 CYS A CA 1
ATOM 755 C C . CYS A 1 98 ? -13.575 0.839 6.725 1.00 93.88 98 CYS A C 1
ATOM 757 O O . CYS A 1 98 ? -12.813 0.805 7.693 1.00 93.88 98 CYS A O 1
ATOM 759 N N . LYS A 1 99 ? -14.907 0.876 6.874 1.00 91.62 99 LYS A N 1
ATOM 760 C CA . LYS A 1 99 ? -15.604 0.937 8.176 1.00 91.62 99 LYS A CA 1
ATOM 761 C C . LYS A 1 99 ? -15.163 -0.132 9.194 1.00 91.62 99 LYS A C 1
ATOM 763 O O . LYS A 1 99 ? -14.724 0.268 10.270 1.00 91.62 99 LYS A O 1
ATOM 768 N N . PRO A 1 100 ? -15.188 -1.448 8.895 1.00 89.81 100 PRO A N 1
ATOM 769 C CA . PRO A 1 100 ? -14.810 -2.463 9.887 1.00 89.81 100 PRO A CA 1
ATOM 770 C C . PRO A 1 100 ? -13.339 -2.356 10.323 1.00 89.81 100 PRO A C 1
ATOM 772 O O . PRO A 1 100 ? -13.005 -2.597 11.486 1.00 89.81 100 PRO A O 1
ATOM 775 N N . CYS A 1 101 ? -12.438 -1.925 9.434 1.00 90.44 101 CYS A N 1
ATOM 776 C CA . CYS A 1 101 ? -11.053 -1.647 9.818 1.00 90.44 101 CYS A CA 1
ATOM 777 C C . CYS A 1 101 ? -10.906 -0.400 10.702 1.00 90.44 101 CYS A C 1
ATOM 779 O O . CYS A 1 101 ? -9.978 -0.339 11.505 1.00 90.44 101 CYS A O 1
ATOM 781 N N . GLN A 1 102 ? -11.791 0.592 10.570 1.00 89.94 102 GLN A N 1
ATOM 782 C CA . GLN A 1 102 ? -11.790 1.764 11.450 1.00 89.94 102 GLN A CA 1
ATOM 783 C C . GLN A 1 102 ? -12.385 1.456 12.827 1.00 89.94 102 GLN A C 1
ATOM 785 O O . GLN A 1 102 ? -11.877 1.953 13.826 1.00 89.94 102 GLN A O 1
ATOM 790 N N . GLU A 1 103 ? -13.410 0.608 12.905 1.00 86.44 103 GLU A N 1
ATOM 791 C CA . GLU A 1 103 ? -14.053 0.220 14.171 1.00 86.44 103 GLU A CA 1
ATOM 792 C C . GLU A 1 103 ? -13.152 -0.655 15.051 1.00 86.44 103 GLU A C 1
ATOM 794 O O . GLU A 1 103 ? -13.153 -0.534 16.274 1.00 86.44 103 GLU A O 1
ATOM 799 N N . THR A 1 104 ? -12.340 -1.512 14.431 1.00 80.00 104 THR A N 1
ATOM 800 C CA . THR A 1 104 ? -11.359 -2.359 15.133 1.00 80.00 104 THR A CA 1
ATOM 801 C C . THR A 1 104 ? -10.115 -1.594 15.582 1.00 80.00 104 THR A C 1
ATOM 803 O O . THR A 1 104 ? -9.321 -2.104 16.379 1.00 80.00 104 THR A O 1
ATOM 806 N N . ARG A 1 105 ? -9.925 -0.358 15.106 1.00 75.56 105 ARG A N 1
ATOM 807 C CA . ARG A 1 105 ? -8.828 0.493 15.552 1.00 75.56 105 ARG A CA 1
ATOM 808 C C . ARG A 1 105 ? -9.090 0.903 16.999 1.00 75.56 105 ARG A C 1
ATOM 810 O O . ARG A 1 105 ? -9.986 1.695 17.276 1.00 75.56 105 ARG A O 1
ATOM 817 N N . LEU A 1 106 ? -8.273 0.389 17.919 1.00 71.12 106 LEU A N 1
ATOM 818 C CA . LEU A 1 106 ? -8.296 0.820 19.316 1.00 71.12 106 LEU A CA 1
ATOM 819 C C . LEU A 1 106 ? -8.198 2.349 19.370 1.00 71.12 106 LEU A C 1
ATOM 821 O O . LEU A 1 106 ? -7.275 2.941 18.800 1.00 71.12 106 LEU A O 1
ATOM 825 N N . ALA A 1 107 ? -9.153 2.982 20.053 1.00 70.12 107 ALA A N 1
ATOM 826 C CA . ALA A 1 107 ? -9.031 4.391 20.376 1.00 70.12 107 ALA A CA 1
ATOM 827 C C . ALA A 1 107 ? -7.729 4.590 21.171 1.00 70.12 107 ALA A C 1
ATOM 829 O O . ALA A 1 107 ? -7.413 3.757 22.031 1.00 70.12 107 ALA A O 1
ATOM 830 N N . PRO A 1 108 ? -6.955 5.656 20.898 1.00 73.06 108 PRO A N 1
ATOM 831 C CA . PRO A 1 108 ? -5.797 5.960 21.720 1.00 73.06 108 PRO A CA 1
ATOM 832 C C . PRO A 1 108 ? -6.239 6.069 23.188 1.00 73.06 108 PRO A C 1
ATOM 834 O O . PRO A 1 108 ? -7.340 6.571 23.453 1.00 73.06 108 PRO A O 1
ATOM 837 N N . PRO A 1 109 ? -5.426 5.580 24.142 1.00 73.50 109 PRO A N 1
ATOM 838 C CA . PRO A 1 109 ? -5.755 5.699 25.553 1.00 73.50 109 PRO A CA 1
ATOM 839 C C . PRO A 1 109 ? -6.001 7.173 25.876 1.00 73.50 109 PRO A C 1
ATOM 841 O O . PRO A 1 109 ? -5.247 8.048 25.445 1.00 73.50 109 PRO A O 1
ATOM 844 N N . LYS A 1 110 ? -7.092 7.450 26.598 1.00 77.00 110 LYS A N 1
ATOM 845 C CA . LYS A 1 110 ? -7.400 8.809 27.049 1.00 77.00 110 LYS A CA 1
ATOM 846 C C . LYS A 1 110 ? -6.207 9.291 27.884 1.00 77.00 110 LYS A C 1
ATOM 848 O O . LYS A 1 110 ? -5.788 8.533 28.763 1.00 77.00 110 LYS A O 1
ATOM 853 N N . PRO A 1 111 ? -5.641 10.482 27.618 1.00 72.94 111 PRO A N 1
ATOM 854 C CA . PRO A 1 111 ? -4.584 11.013 28.466 1.00 72.94 111 PRO A CA 1
ATOM 855 C C . PRO A 1 111 ? -5.100 11.071 29.908 1.00 72.94 111 PRO A C 1
ATOM 857 O O . PRO A 1 111 ? -6.251 11.450 30.142 1.00 72.94 111 PRO A O 1
ATOM 860 N N . SER A 1 112 ? -4.280 10.619 30.856 1.00 67.31 112 SER A N 1
ATOM 861 C CA . SER A 1 112 ? -4.575 10.774 32.280 1.00 67.31 112 SER A CA 1
ATOM 862 C C . SER A 1 112 ? -4.700 12.271 32.612 1.00 67.31 112 SER A C 1
ATOM 864 O O . SER A 1 112 ? -3.911 13.037 32.051 1.00 67.31 112 SER A O 1
ATOM 866 N N . PRO A 1 113 ? -5.664 12.679 33.463 1.00 75.62 113 PRO A N 1
ATOM 867 C CA . PRO A 1 113 ? -5.838 14.072 33.883 1.00 75.62 113 PRO A CA 1
ATOM 868 C C . PRO A 1 113 ? -4.581 14.690 34.496 1.00 75.62 113 PRO A C 1
ATOM 870 O O . PRO A 1 113 ? -3.804 13.934 35.126 1.00 75.62 113 PRO A O 1
#

Organism: NCBI:txid3147026

Radius of gyration: 21.56 Å; chains: 1; bounding box: 56×34×63 Å

Secondary structure (DSSP, 8-state):
---------GGGGGG-TT--S---SS---------PPEEETTEEEETTEEEPPHHHHHHHHHHHHTT---HHHHHHHHHHHEE-TTHHHHHHHHHHH-HHHHHTSPPPPPPP-

InterPro domains:
  IPR041588 Integrase zinc-binding domain [PF17921] (52-104)